Protein AF-A0A2J8X2G0-F1 (afdb_monomer_lite)

Foldseek 3Di:
DPPVVCVVPCPPCPPDPPPDDPPPPDDDDPVCVVVCVVVVVVVVVVVVVVVVVVPCPDDVVLVVVCVVCVVDVVSVVSD

InterPro domains:
  IPR009828 CYRIA/CYRIB, Rac1 binding domain [PF07159] (18-79)
  IPR039789 CYFIP-related Rac1 interactor [PTHR12422] (1-79)

Radius of gyration: 24.74 Å; chains: 1; bounding box: 42×37×65 Å

Sequence (79 aa):
MGNLLKVLTCTDLEQGPNFFLDFENAQPTESEKEIYNQVNVVLKDAEGILEDLQSYRGAGHEIREAIQHPADEKLQEKA

Structure (mmCIF, N/CA/C/O backbone):
data_AF-A0A2J8X2G0-F1
#
_entry.id   AF-A0A2J8X2G0-F1
#
loop_
_atom_site.group_PDB
_atom_site.id
_atom_site.type_symbol
_atom_site.label_atom_id
_atom_site.label_alt_id
_atom_site.label_comp_id
_atom_site.label_asym_id
_atom_site.label_entity_id
_atom_site.label_seq_id
_atom_site.pdbx_PDB_ins_code
_atom_site.Cartn_x
_atom_site.Cartn_y
_atom_site.Cartn_z
_atom_site.occupancy
_atom_site.B_iso_or_equiv
_atom_site.auth_seq_id
_atom_site.auth_comp_id
_atom_site.auth_asym_id
_atom_site.auth_atom_id
_atom_site.pdbx_PDB_model_num
ATOM 1 N N . MET A 1 1 ? -18.070 15.360 19.365 1.00 46.41 1 MET A N 1
ATOM 2 C CA . MET A 1 1 ? -16.765 15.362 18.660 1.00 46.41 1 MET A CA 1
ATOM 3 C C . MET A 1 1 ? -15.938 16.653 18.820 1.00 46.41 1 MET A C 1
ATOM 5 O O . MET A 1 1 ? -14.809 16.669 18.367 1.00 46.41 1 MET A O 1
ATOM 9 N N . GLY A 1 2 ? -16.417 17.715 19.496 1.00 42.47 2 GLY A N 1
ATOM 10 C CA . GLY A 1 2 ? -15.639 18.960 19.694 1.00 42.47 2 GLY A CA 1
ATOM 11 C C . GLY A 1 2 ? -14.723 19.005 20.931 1.00 42.47 2 GLY A C 1
ATOM 12 O O . GLY A 1 2 ? -13.812 19.826 20.980 1.00 42.47 2 GLY A O 1
ATOM 13 N N . ASN A 1 3 ? -14.933 18.126 21.919 1.00 55.84 3 ASN A N 1
ATOM 14 C CA . ASN A 1 3 ? -14.124 18.118 23.146 1.00 55.84 3 ASN A CA 1
ATOM 15 C C . ASN A 1 3 ? -12.725 17.531 22.933 1.00 55.84 3 ASN A C 1
ATOM 17 O O . ASN A 1 3 ? -11.765 18.070 23.462 1.00 55.84 3 ASN A O 1
ATOM 21 N N . LEU A 1 4 ? -12.596 16.473 22.128 1.00 56.47 4 LEU A N 1
ATOM 22 C CA . LEU A 1 4 ? -11.305 15.825 21.867 1.00 56.47 4 LEU A CA 1
ATOM 23 C C . LEU A 1 4 ? -10.364 16.719 21.048 1.00 56.47 4 LEU A C 1
ATOM 25 O O . LEU A 1 4 ? -9.181 16.793 21.355 1.00 56.47 4 LEU A O 1
ATOM 29 N N . LEU A 1 5 ? -10.893 17.468 20.072 1.00 50.94 5 LEU A N 1
ATOM 30 C CA . LEU A 1 5 ? -10.083 18.398 19.281 1.00 50.94 5 LEU A CA 1
ATOM 31 C C . LEU A 1 5 ? -9.511 19.528 20.151 1.00 50.94 5 LEU A C 1
ATOM 33 O O . LEU A 1 5 ? -8.330 19.822 20.053 1.00 50.94 5 LEU A O 1
ATOM 37 N N . LYS A 1 6 ? -10.324 20.092 21.061 1.00 53.00 6 LYS A N 1
ATOM 38 C CA . LYS A 1 6 ? -9.883 21.115 22.028 1.00 53.00 6 LYS A CA 1
ATOM 39 C C . LYS A 1 6 ? -8.791 20.622 22.979 1.00 53.00 6 LYS A C 1
ATOM 41 O O . LYS A 1 6 ? -8.004 21.434 23.443 1.00 53.00 6 LYS A O 1
ATOM 46 N N . VAL A 1 7 ? -8.758 19.325 23.277 1.00 53.41 7 VAL A N 1
ATOM 47 C CA . VAL A 1 7 ? -7.733 18.709 24.133 1.00 53.41 7 VAL A CA 1
ATOM 48 C C . VAL A 1 7 ? -6.442 18.462 23.348 1.00 53.41 7 VAL A C 1
ATOM 50 O O . VAL A 1 7 ? -5.369 18.745 23.864 1.00 53.41 7 VAL A O 1
ATOM 53 N N . LEU A 1 8 ? -6.537 18.014 22.090 1.00 52.25 8 LEU A N 1
ATOM 54 C CA . LEU A 1 8 ? -5.376 17.758 21.226 1.00 52.25 8 LEU A CA 1
ATOM 55 C C . LEU A 1 8 ? -4.668 19.039 20.750 1.00 52.25 8 LEU A C 1
ATOM 57 O O . LEU A 1 8 ? -3.463 19.017 20.531 1.00 52.25 8 LEU A O 1
ATOM 61 N N . THR A 1 9 ? -5.391 20.154 20.585 1.00 53.88 9 THR A N 1
ATOM 62 C CA . THR A 1 9 ? -4.821 21.435 20.119 1.00 53.88 9 THR A CA 1
ATOM 63 C C . THR A 1 9 ? -4.425 22.396 21.244 1.00 53.88 9 THR A C 1
ATOM 65 O O . THR A 1 9 ? -3.974 23.500 20.954 1.00 53.88 9 THR A O 1
ATOM 68 N N . CYS A 1 10 ? -4.621 22.035 22.517 1.00 48.00 10 CYS A N 1
ATOM 69 C CA . CYS A 1 10 ? -4.271 22.898 23.647 1.00 48.00 10 CYS A CA 1
ATOM 70 C C . CYS A 1 10 ? -2.787 22.737 24.005 1.00 48.00 10 CYS A C 1
ATOM 72 O O . CYS A 1 10 ? -2.421 21.933 24.856 1.00 48.00 10 CYS A O 1
ATOM 74 N N . THR A 1 11 ? -1.936 23.545 23.380 1.00 50.38 11 THR A N 1
ATOM 75 C CA . THR A 1 11 ? -0.524 23.741 23.751 1.00 50.38 11 THR A CA 1
ATOM 76 C C . THR A 1 11 ? -0.326 24.553 25.046 1.00 50.38 11 THR A C 1
ATOM 78 O O . THR A 1 11 ? 0.811 24.809 25.419 1.00 50.38 11 THR A O 1
ATOM 81 N N . ASP A 1 12 ? -1.404 24.936 25.750 1.00 49.78 12 ASP A N 1
ATOM 82 C CA . ASP A 1 12 ? -1.402 25.921 26.853 1.00 49.78 12 ASP A CA 1
ATOM 83 C C . ASP A 1 12 ? -1.804 25.363 28.236 1.00 49.78 12 ASP A C 1
ATOM 85 O O . ASP A 1 12 ? -2.209 26.111 29.127 1.00 49.78 12 ASP A O 1
ATOM 89 N N . LEU A 1 13 ? -1.721 24.050 28.462 1.00 52.06 13 LEU A N 1
ATOM 90 C CA . LEU A 1 13 ? -1.879 23.485 29.807 1.00 52.06 13 LEU A CA 1
ATOM 91 C C . LEU A 1 13 ? -0.558 22.876 30.267 1.00 52.06 13 LEU A C 1
ATOM 93 O O . LEU A 1 13 ? -0.332 21.680 30.115 1.00 52.06 13 LEU A O 1
ATOM 97 N N . GLU A 1 14 ? 0.284 23.696 30.900 1.00 53.22 14 GLU A N 1
ATOM 98 C CA . GLU A 1 14 ? 1.558 23.281 31.517 1.00 53.22 14 GLU A CA 1
ATOM 99 C C . GLU A 1 14 ? 1.395 22.163 32.580 1.00 53.22 14 GLU A C 1
ATOM 101 O O . GLU A 1 14 ? 2.381 21.577 33.020 1.00 53.22 14 GLU A O 1
ATOM 106 N N . GLN A 1 15 ? 0.157 21.844 32.990 1.00 50.81 15 GLN A N 1
ATOM 107 C CA . GLN A 1 15 ? -0.220 20.797 33.957 1.00 50.81 15 GLN A CA 1
ATOM 108 C C . GLN A 1 15 ? -1.585 20.140 33.606 1.00 50.81 15 GLN A C 1
ATOM 110 O O . GLN A 1 15 ? -2.407 19.878 34.486 1.00 50.81 15 GLN A O 1
ATOM 115 N N . GLY A 1 16 ? -1.907 19.938 32.323 1.00 48.81 16 GLY A N 1
ATOM 116 C CA . GLY A 1 16 ? -3.126 19.216 31.915 1.00 48.81 16 GLY A CA 1
ATOM 117 C C . GLY A 1 16 ? -2.966 17.692 32.047 1.00 48.81 16 GLY A C 1
ATOM 118 O O . GLY A 1 16 ? -1.847 17.204 31.897 1.00 48.81 16 GLY A O 1
ATOM 119 N N . PRO A 1 17 ? -4.032 16.906 32.319 1.00 51.81 17 PRO A N 1
ATOM 120 C CA . PRO A 1 17 ? -3.917 15.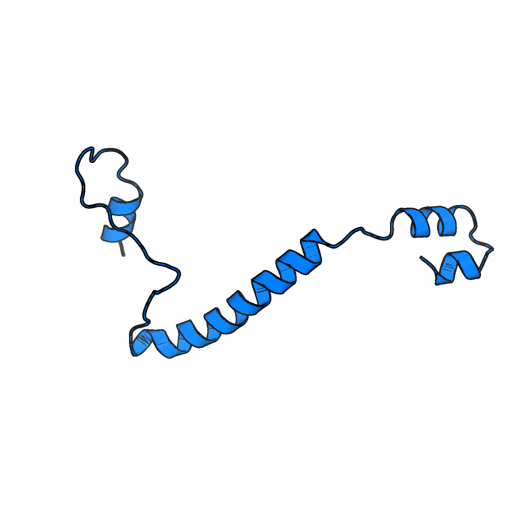450 32.346 1.00 51.81 17 PRO A CA 1
ATOM 121 C C . PRO A 1 17 ? -3.369 14.961 31.002 1.00 51.81 17 PRO A C 1
ATOM 123 O O . PRO A 1 17 ? -3.961 15.216 29.955 1.00 51.81 17 PRO A O 1
ATOM 126 N N . ASN A 1 18 ? -2.224 14.278 31.041 1.00 50.97 18 ASN A N 1
ATOM 127 C CA . ASN A 1 18 ? -1.633 13.643 29.870 1.00 50.97 18 ASN A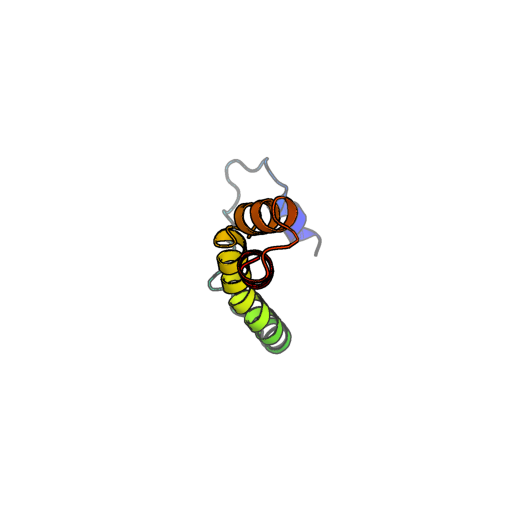 CA 1
ATOM 128 C C . ASN A 1 18 ? -2.584 12.540 29.394 1.00 50.97 18 ASN A C 1
ATOM 130 O O . ASN A 1 18 ? -2.612 11.443 29.952 1.00 50.97 18 ASN A O 1
ATOM 134 N N . PHE A 1 19 ? -3.399 12.844 28.386 1.00 54.31 19 PHE A N 1
ATOM 135 C CA . PHE A 1 19 ? -4.206 11.845 27.702 1.00 54.31 19 PHE A CA 1
ATOM 136 C C . PHE A 1 19 ? -3.275 11.000 26.840 1.00 54.31 19 PHE A C 1
ATOM 138 O O . PHE A 1 19 ? -2.896 11.394 25.740 1.00 54.31 19 PHE A O 1
ATOM 145 N N . PHE A 1 20 ? -2.884 9.843 27.363 1.00 50.38 20 PHE A N 1
ATOM 146 C CA . PHE A 1 20 ? -2.182 8.845 26.575 1.00 50.38 20 PHE A CA 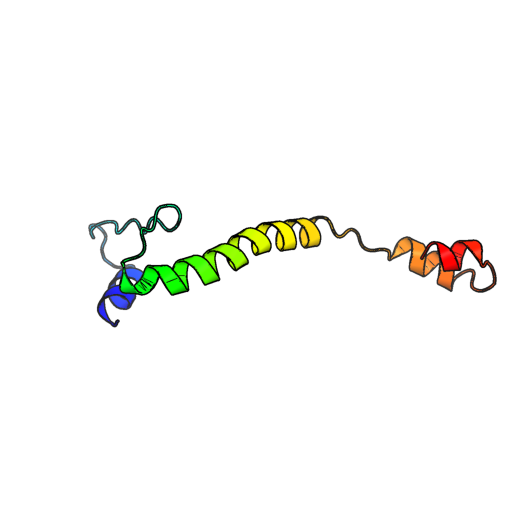1
ATOM 147 C C . PHE A 1 20 ? -3.216 8.086 25.741 1.00 50.38 20 PHE A C 1
ATOM 149 O O . PHE A 1 20 ? -4.025 7.323 26.270 1.00 50.38 20 PHE A O 1
ATOM 156 N N . LEU A 1 21 ? -3.236 8.364 24.440 1.00 53.28 21 LEU A N 1
ATOM 157 C CA . LEU A 1 21 ? -4.015 7.601 23.474 1.00 53.28 21 LEU A CA 1
ATOM 158 C C . LEU A 1 21 ? -3.173 6.402 23.059 1.00 53.28 21 LEU A C 1
ATOM 160 O O . LEU A 1 21 ? -2.267 6.518 22.236 1.00 53.28 21 LEU A O 1
ATOM 164 N N . ASP A 1 22 ? -3.461 5.262 23.676 1.00 56.34 22 ASP A N 1
ATOM 165 C CA . ASP A 1 22 ? -2.857 3.994 23.301 1.00 56.34 22 ASP A CA 1
ATOM 166 C C . ASP A 1 22 ? -3.545 3.467 22.036 1.00 56.34 22 ASP A C 1
ATOM 168 O O . ASP A 1 22 ? -4.560 2.770 22.091 1.00 56.34 22 ASP A O 1
ATOM 172 N N . PHE A 1 23 ? -3.019 3.877 20.882 1.00 55.28 23 PHE A N 1
ATOM 173 C CA . PHE A 1 23 ? -3.476 3.385 19.585 1.00 55.28 23 PHE A CA 1
ATOM 174 C C . PHE A 1 23 ? -3.080 1.921 19.340 1.00 55.28 23 PHE A C 1
ATOM 176 O O . PHE A 1 23 ? -3.704 1.282 18.496 1.00 55.28 23 PHE A O 1
ATOM 183 N N . GLU A 1 24 ? -2.105 1.375 20.078 1.00 54.75 24 GLU A N 1
ATOM 184 C CA . GLU A 1 24 ? -1.705 -0.031 19.951 1.00 54.75 24 GLU A CA 1
ATOM 185 C C . GLU A 1 24 ? -2.665 -0.974 20.690 1.00 54.75 24 GLU A C 1
ATOM 187 O O . GLU A 1 24 ? -3.017 -2.024 20.158 1.00 54.75 24 GLU A O 1
ATOM 192 N N . ASN A 1 25 ? -3.148 -0.597 21.881 1.00 62.38 25 ASN A N 1
ATOM 193 C CA . ASN A 1 25 ? -4.066 -1.417 22.690 1.00 62.38 25 ASN A CA 1
ATOM 194 C C . ASN A 1 25 ? -5.516 -0.906 22.710 1.00 62.38 25 ASN A C 1
ATOM 196 O O . ASN A 1 25 ? -6.291 -1.275 23.601 1.00 62.38 25 ASN A O 1
ATOM 200 N N . ALA A 1 26 ? -5.911 -0.062 21.754 1.00 67.25 26 ALA A N 1
ATOM 201 C CA . ALA A 1 26 ? -7.275 0.451 21.665 1.00 67.25 26 ALA A CA 1
ATOM 202 C C . ALA A 1 26 ? -8.291 -0.706 21.583 1.00 67.25 26 ALA A C 1
ATOM 204 O O . ALA A 1 26 ? -8.332 -1.448 20.601 1.00 67.25 26 ALA A O 1
ATOM 205 N N . GLN A 1 27 ? -9.129 -0.859 22.614 1.00 69.06 27 GLN A N 1
ATOM 206 C CA . GLN A 1 27 ? -10.200 -1.854 22.613 1.00 69.06 27 GLN A CA 1
ATOM 207 C C . GLN A 1 27 ? -11.455 -1.275 21.951 1.00 69.06 27 GLN A C 1
ATOM 209 O O . GLN A 1 27 ? -12.013 -0.306 22.473 1.00 69.06 27 GLN A O 1
ATOM 214 N N . PRO A 1 28 ? -11.931 -1.854 20.834 1.00 75.06 28 PRO A N 1
ATOM 215 C CA . PRO A 1 28 ? -13.150 -1.383 20.197 1.00 75.06 28 PRO A CA 1
ATOM 216 C C . PRO A 1 28 ? -14.362 -1.659 21.089 1.00 75.06 28 PRO A C 1
ATOM 218 O O . PRO A 1 28 ? -14.480 -2.731 21.691 1.00 75.06 28 PRO A O 1
ATOM 221 N N . THR A 1 29 ? -15.303 -0.716 21.129 1.00 83.50 29 THR A N 1
ATOM 222 C CA . THR A 1 29 ? -16.628 -0.972 21.709 1.00 83.50 29 THR A CA 1
ATOM 223 C C . THR A 1 29 ? -17.402 -1.986 20.856 1.00 83.50 29 THR A C 1
ATOM 225 O O . THR A 1 29 ? -17.063 -2.212 19.692 1.00 83.50 29 THR A O 1
ATOM 228 N N . GLU A 1 30 ? -18.462 -2.609 21.389 1.00 81.94 30 GLU A N 1
ATOM 229 C CA . GLU A 1 30 ? -19.266 -3.581 20.618 1.00 81.94 30 GLU A CA 1
ATOM 230 C C . GLU A 1 30 ? -19.791 -3.002 19.297 1.00 81.94 30 GLU A C 1
ATOM 232 O O . GLU A 1 30 ? -19.775 -3.692 18.280 1.00 81.94 30 GLU A O 1
ATOM 237 N N . SER A 1 31 ? -20.178 -1.724 19.291 1.00 85.19 31 SER A N 1
ATOM 238 C CA . SER A 1 31 ? -20.627 -1.011 18.092 1.00 85.19 31 SER A CA 1
ATOM 239 C C . SER A 1 31 ? -19.518 -0.750 17.069 1.00 85.19 31 SER A C 1
ATOM 241 O O . SER A 1 31 ? -19.800 -0.629 15.882 1.00 85.19 31 SER A O 1
ATOM 243 N N . GLU A 1 32 ? -18.262 -0.650 17.506 1.00 81.00 32 GLU A N 1
ATOM 244 C CA . GLU A 1 32 ? -17.117 -0.321 16.646 1.00 81.00 32 GLU A CA 1
ATOM 245 C C . GLU A 1 32 ? -16.371 -1.566 16.163 1.00 81.00 32 GLU A C 1
ATOM 247 O O . GLU A 1 32 ? -15.609 -1.492 15.205 1.00 81.00 32 GLU A O 1
ATOM 252 N N . LYS A 1 33 ? -16.597 -2.719 16.799 1.00 82.69 33 LYS A N 1
ATOM 253 C CA . LYS A 1 33 ? -15.838 -3.958 16.595 1.00 82.69 33 LYS A CA 1
ATOM 254 C C . LYS A 1 33 ? -15.846 -4.458 15.152 1.00 82.69 33 LYS A C 1
ATOM 256 O O . LYS A 1 33 ? -14.828 -4.950 14.673 1.00 82.69 33 LYS A O 1
ATOM 261 N N . GLU A 1 34 ? -16.970 -4.319 14.452 1.00 86.25 34 GLU A N 1
ATOM 262 C CA . GLU A 1 34 ? -17.076 -4.710 13.042 1.00 86.25 34 GLU A CA 1
ATOM 263 C C . GLU A 1 34 ? -16.175 -3.845 12.149 1.00 86.25 34 GLU A C 1
ATOM 265 O O . GLU A 1 34 ? -15.357 -4.372 11.395 1.00 86.25 34 GLU A O 1
ATOM 270 N N . ILE A 1 35 ? -16.273 -2.521 12.294 1.00 85.75 35 ILE A N 1
ATOM 271 C CA . ILE A 1 35 ? -15.482 -1.548 11.529 1.00 85.75 35 ILE A CA 1
ATOM 272 C C . ILE A 1 35 ? -14.003 -1.667 11.899 1.00 85.75 35 ILE A C 1
ATOM 274 O O . ILE A 1 35 ? -13.146 -1.710 11.021 1.00 85.75 35 ILE A O 1
ATOM 278 N N . TYR A 1 36 ? -13.703 -1.786 13.193 1.00 83.25 36 TYR A N 1
ATOM 279 C CA . TYR A 1 36 ? -12.352 -1.974 13.704 1.00 83.25 36 TYR A CA 1
ATOM 280 C C . TYR A 1 36 ? -11.695 -3.203 13.079 1.00 83.25 36 TYR A C 1
ATOM 282 O O . TYR A 1 36 ? -10.577 -3.107 12.590 1.00 83.25 36 TYR A O 1
ATOM 290 N N . ASN A 1 37 ? -12.389 -4.343 13.022 1.00 84.75 37 ASN A N 1
ATOM 291 C CA . ASN A 1 37 ? -11.837 -5.553 12.416 1.00 84.75 37 ASN A CA 1
ATOM 292 C C . ASN A 1 37 ? -11.572 -5.386 10.915 1.00 84.75 37 ASN A C 1
ATOM 294 O O . ASN A 1 37 ? -10.520 -5.811 10.447 1.00 84.75 37 ASN A O 1
ATOM 298 N N . GLN A 1 38 ? -12.485 -4.752 10.171 1.00 84.75 38 GLN A N 1
ATOM 299 C CA . GLN A 1 38 ? -12.284 -4.495 8.739 1.00 84.75 38 GLN A CA 1
ATOM 300 C C . GLN A 1 38 ? -11.066 -3.597 8.495 1.00 84.75 38 GLN A C 1
ATOM 302 O O . GLN A 1 38 ? -10.221 -3.908 7.658 1.00 84.75 38 GLN A O 1
ATOM 307 N N . VAL A 1 39 ? -10.946 -2.510 9.257 1.00 85.62 39 VAL A N 1
ATOM 308 C CA . VAL A 1 39 ? -9.832 -1.563 9.133 1.00 85.62 39 VAL A CA 1
ATOM 309 C C . VAL A 1 39 ? -8.516 -2.191 9.594 1.00 85.62 39 VAL A C 1
ATOM 311 O O . VAL A 1 39 ? -7.492 -2.001 8.946 1.00 85.62 39 VAL A O 1
ATOM 314 N N . ASN A 1 40 ? -8.530 -2.985 10.665 1.00 82.31 40 ASN A N 1
ATOM 315 C CA . ASN A 1 40 ? -7.332 -3.622 11.208 1.00 82.31 40 ASN A CA 1
ATOM 316 C C . ASN A 1 40 ? -6.710 -4.635 10.234 1.00 82.31 40 ASN A C 1
ATOM 318 O O . ASN A 1 40 ? -5.494 -4.780 10.204 1.00 82.31 40 ASN A O 1
ATOM 322 N N . VAL A 1 41 ? -7.517 -5.317 9.412 1.00 86.88 41 VAL A N 1
ATOM 323 C CA . VAL A 1 41 ? -6.987 -6.176 8.337 1.00 86.88 41 VAL A CA 1
ATOM 324 C C . VAL A 1 41 ? -6.178 -5.344 7.341 1.00 86.88 41 VAL A C 1
ATOM 326 O O . VAL A 1 41 ? -5.028 -5.666 7.071 1.00 86.88 41 VAL A O 1
ATOM 329 N N . VAL A 1 42 ? -6.736 -4.225 6.873 1.00 88.38 42 VAL A N 1
ATOM 330 C CA . VAL A 1 42 ? -6.058 -3.334 5.916 1.00 88.38 42 VAL A CA 1
ATOM 331 C C . VAL A 1 42 ? -4.801 -2.705 6.520 1.00 88.38 42 VAL A C 1
ATOM 333 O O . VAL A 1 42 ? -3.786 -2.586 5.839 1.00 88.38 42 VAL A O 1
ATOM 336 N N . LEU A 1 43 ? -4.847 -2.308 7.794 1.00 83.88 43 LEU A N 1
ATOM 337 C CA . LEU A 1 43 ? -3.695 -1.715 8.478 1.00 83.88 43 LEU A CA 1
ATOM 338 C C . LEU A 1 43 ? -2.540 -2.705 8.649 1.00 83.88 43 LEU A C 1
ATOM 340 O O . LEU A 1 43 ? -1.391 -2.306 8.492 1.00 83.88 43 LEU A O 1
ATOM 344 N N . LYS A 1 44 ? -2.830 -3.985 8.910 1.00 84.06 44 LYS A N 1
ATOM 345 C CA . LYS A 1 44 ? -1.794 -5.027 8.973 1.00 84.06 44 LYS A CA 1
ATOM 346 C C . LYS A 1 44 ? -1.102 -5.233 7.631 1.00 84.06 44 LYS A C 1
ATOM 348 O O . LYS A 1 44 ? 0.114 -5.380 7.590 1.00 84.06 44 LYS A O 1
ATOM 353 N N . ASP A 1 45 ? -1.860 -5.202 6.541 1.00 86.62 45 ASP A N 1
ATOM 354 C CA . ASP A 1 45 ? -1.289 -5.332 5.200 1.00 86.62 45 ASP A CA 1
ATOM 355 C C . ASP A 1 45 ? -0.485 -4.079 4.805 1.00 86.62 45 ASP A C 1
ATOM 357 O O . ASP A 1 45 ? 0.498 -4.172 4.071 1.00 86.62 45 ASP A O 1
ATOM 361 N N . ALA A 1 46 ? -0.859 -2.903 5.321 1.00 84.56 46 ALA A N 1
ATOM 362 C CA . ALA A 1 46 ? -0.201 -1.637 5.004 1.00 84.56 46 ALA A CA 1
ATOM 363 C C . ALA A 1 46 ? 1.276 -1.587 5.431 1.00 84.56 46 ALA A C 1
ATOM 365 O O . ALA A 1 46 ? 2.078 -0.974 4.725 1.00 84.56 46 ALA A O 1
ATOM 366 N N . GLU A 1 47 ? 1.654 -2.238 6.537 1.00 83.12 47 GLU A N 1
ATOM 367 C CA . GLU A 1 47 ? 3.066 -2.347 6.937 1.00 83.12 47 GLU A CA 1
ATOM 368 C C . GLU A 1 47 ? 3.885 -3.128 5.903 1.00 83.12 47 GLU A C 1
ATOM 370 O O . GLU A 1 47 ? 4.967 -2.685 5.518 1.00 83.12 47 GLU A O 1
ATOM 375 N N . GLY A 1 48 ? 3.337 -4.229 5.378 1.00 88.94 48 GLY A N 1
ATOM 376 C CA . GLY A 1 48 ? 3.973 -4.996 4.304 1.00 88.94 48 GLY A CA 1
ATOM 377 C C . GLY A 1 48 ? 4.144 -4.169 3.029 1.00 88.94 48 GLY A C 1
ATOM 378 O O . GLY A 1 48 ? 5.226 -4.132 2.453 1.00 88.94 48 GLY A O 1
ATOM 379 N N . ILE A 1 49 ? 3.114 -3.411 2.638 1.00 91.75 49 ILE A N 1
ATOM 380 C CA . ILE A 1 49 ? 3.189 -2.510 1.477 1.00 91.75 49 ILE A CA 1
ATOM 381 C C . ILE A 1 49 ? 4.260 -1.424 1.658 1.00 91.75 49 ILE A C 1
ATOM 383 O O . ILE A 1 49 ? 4.941 -1.053 0.699 1.00 91.75 49 ILE A O 1
ATOM 387 N N . LEU A 1 50 ? 4.419 -0.893 2.872 1.00 90.75 50 LEU A N 1
ATOM 388 C CA . LEU A 1 50 ? 5.464 0.086 3.173 1.00 90.75 50 LEU A CA 1
ATOM 389 C C . LEU A 1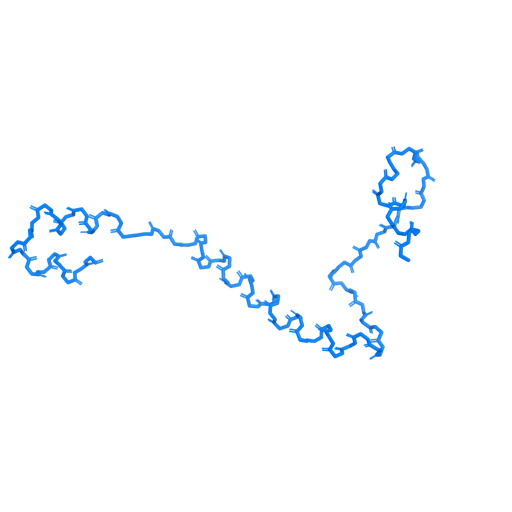 50 ? 6.864 -0.530 3.088 1.00 90.75 50 LEU A C 1
ATOM 391 O O . LEU A 1 50 ? 7.766 0.111 2.547 1.00 90.75 50 LEU A O 1
ATOM 395 N N . GLU A 1 51 ? 7.045 -1.761 3.567 1.00 90.69 51 GLU A N 1
ATOM 396 C CA . GLU A 1 51 ? 8.312 -2.490 3.453 1.00 90.69 51 GLU A CA 1
ATOM 397 C C . GLU A 1 51 ? 8.662 -2.791 1.986 1.00 90.69 51 GLU A C 1
ATOM 399 O O . GLU A 1 51 ? 9.792 -2.547 1.546 1.00 90.69 51 GLU A O 1
ATOM 404 N N . ASP A 1 52 ? 7.681 -3.226 1.193 1.00 93.06 52 ASP A N 1
ATOM 405 C CA . ASP A 1 52 ? 7.833 -3.444 -0.249 1.00 93.06 52 ASP A CA 1
ATOM 406 C C . ASP A 1 52 ? 8.239 -2.149 -0.966 1.00 93.06 52 ASP A C 1
ATOM 408 O O . ASP A 1 52 ? 9.153 -2.135 -1.795 1.00 93.06 52 ASP A O 1
ATOM 412 N N . LEU A 1 53 ? 7.614 -1.023 -0.611 1.00 91.81 53 LEU A N 1
ATOM 413 C CA . LEU A 1 53 ? 7.956 0.277 -1.180 1.00 91.81 53 LEU A CA 1
ATOM 414 C C . LEU A 1 53 ? 9.358 0.739 -0.760 1.00 91.81 53 LEU A C 1
ATOM 416 O O . LEU A 1 53 ? 10.097 1.287 -1.578 1.00 91.81 53 LEU A O 1
ATOM 420 N N . GLN A 1 54 ? 9.740 0.522 0.499 1.00 87.94 54 GLN A N 1
ATOM 421 C CA . GLN A 1 54 ? 11.058 0.898 1.008 1.00 87.94 54 GLN A CA 1
ATOM 422 C C . GLN A 1 54 ? 12.175 0.039 0.399 1.00 87.94 54 GLN A C 1
ATOM 424 O O . GLN A 1 54 ? 13.289 0.523 0.185 1.00 87.94 54 GLN A O 1
ATOM 429 N N . SER A 1 55 ? 11.884 -1.228 0.105 1.00 92.19 55 SER A N 1
ATOM 430 C CA . SER A 1 55 ? 12.816 -2.161 -0.528 1.00 92.19 55 SER A CA 1
ATOM 431 C C . SER A 1 55 ? 12.847 -2.059 -2.058 1.00 92.19 55 SER A C 1
ATOM 433 O O . SER A 1 55 ? 13.741 -2.637 -2.688 1.00 92.19 55 SER A O 1
ATOM 435 N N . TYR A 1 56 ? 11.947 -1.280 -2.668 1.00 93.25 56 TYR A N 1
ATOM 436 C CA . TYR A 1 56 ? 11.904 -1.062 -4.110 1.00 93.25 56 TYR A CA 1
ATOM 437 C C . TYR A 1 56 ? 13.159 -0.327 -4.610 1.00 93.25 56 TYR A C 1
ATOM 439 O O . TYR A 1 56 ? 13.261 0.899 -4.592 1.00 93.25 56 TYR A O 1
ATOM 447 N N . ARG A 1 57 ? 14.140 -1.093 -5.103 1.00 89.25 57 ARG A N 1
ATOM 448 C CA . ARG A 1 57 ? 15.396 -0.562 -5.670 1.00 89.25 57 ARG A CA 1
ATOM 449 C C . ARG A 1 57 ? 15.227 0.051 -7.064 1.00 89.25 57 ARG A C 1
ATOM 451 O O . ARG A 1 57 ? 16.086 0.816 -7.502 1.00 89.25 57 ARG A O 1
ATOM 458 N N . GLY A 1 58 ? 14.125 -0.274 -7.742 1.00 90.69 58 GLY A N 1
ATOM 459 C CA . GLY A 1 58 ? 13.897 0.039 -9.151 1.00 90.69 58 GLY A CA 1
ATOM 460 C C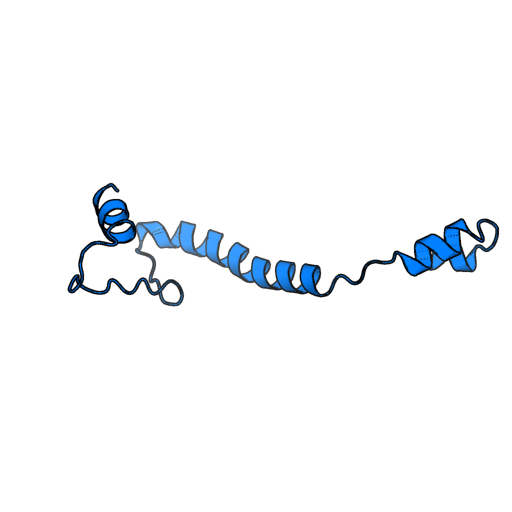 . GLY A 1 58 ? 14.779 -0.778 -10.104 1.00 90.69 58 GLY A C 1
ATOM 461 O O . GLY A 1 58 ? 15.685 -1.485 -9.677 1.00 90.69 58 GLY A O 1
ATOM 462 N N . ALA A 1 59 ? 14.510 -0.649 -11.405 1.00 93.56 59 ALA A N 1
ATOM 463 C CA . ALA A 1 59 ? 15.224 -1.332 -12.497 1.00 93.56 59 ALA A CA 1
ATOM 464 C C . ALA A 1 59 ? 15.890 -0.331 -13.464 1.00 93.56 59 ALA A C 1
ATOM 466 O O . ALA A 1 59 ? 16.014 -0.542 -14.668 1.00 93.56 59 ALA A O 1
ATOM 467 N N . GLY A 1 60 ? 16.251 0.853 -12.958 1.00 92.62 60 GLY A N 1
ATOM 468 C CA . GLY A 1 60 ? 16.697 1.960 -13.807 1.00 92.62 60 GLY A CA 1
ATOM 469 C C . GLY A 1 60 ? 18.023 1.702 -14.528 1.00 92.62 60 GLY A C 1
ATOM 470 O O . GLY A 1 60 ? 18.289 2.339 -15.547 1.00 92.62 60 GLY A O 1
ATOM 471 N N . HIS A 1 61 ? 18.866 0.810 -14.007 1.00 90.50 61 HIS A N 1
ATOM 472 C CA . HIS A 1 61 ? 20.128 0.449 -14.647 1.00 90.50 61 HIS A CA 1
ATOM 473 C C . HIS A 1 61 ? 19.879 -0.484 -15.833 1.00 90.50 61 HIS A C 1
ATOM 475 O O . HIS A 1 61 ? 20.305 -0.177 -16.944 1.00 90.50 61 HIS A O 1
ATOM 481 N N . GLU A 1 62 ? 19.105 -1.539 -15.605 1.00 91.62 62 GLU A N 1
ATOM 482 C CA . GLU A 1 62 ? 18.703 -2.538 -16.587 1.00 91.62 62 GLU A CA 1
ATOM 483 C C . GLU A 1 62 ? 17.952 -1.879 -17.751 1.00 91.62 62 GLU A C 1
ATOM 485 O O . GLU A 1 62 ? 18.320 -2.062 -18.909 1.00 91.62 62 GLU A O 1
ATOM 490 N N . ILE A 1 63 ? 16.998 -0.989 -17.450 1.00 93.50 63 ILE A N 1
ATOM 491 C CA . ILE A 1 63 ? 16.261 -0.221 -18.465 1.00 93.50 63 ILE A CA 1
ATOM 492 C C . ILE A 1 63 ? 17.204 0.648 -19.312 1.00 93.50 63 ILE A C 1
ATOM 494 O O . ILE A 1 63 ? 17.039 0.747 -20.529 1.00 93.50 63 ILE A O 1
ATOM 498 N N . ARG A 1 64 ? 18.213 1.294 -18.707 1.00 93.88 64 ARG A N 1
ATOM 499 C CA . ARG A 1 64 ? 19.180 2.107 -19.468 1.00 93.88 64 ARG A CA 1
ATOM 500 C C . ARG A 1 64 ? 20.051 1.251 -20.379 1.00 93.88 64 ARG A C 1
ATOM 502 O O . ARG A 1 64 ? 20.306 1.680 -21.501 1.00 93.88 64 ARG A O 1
ATOM 509 N N . GLU A 1 65 ? 20.509 0.091 -19.912 1.00 91.50 65 GLU A N 1
ATOM 510 C CA . GLU A 1 65 ? 21.309 -0.828 -20.729 1.00 91.50 65 GLU A CA 1
ATOM 511 C C . GLU A 1 65 ? 20.499 -1.377 -21.905 1.00 91.50 65 GLU A C 1
ATOM 513 O O . GLU A 1 65 ? 20.978 -1.352 -23.039 1.00 91.50 65 GLU A O 1
ATOM 518 N N . ALA A 1 66 ? 19.243 -1.762 -21.670 1.00 93.50 66 ALA A N 1
ATOM 519 C CA . ALA A 1 66 ? 18.331 -2.196 -22.721 1.00 93.50 66 ALA A CA 1
ATOM 520 C C . ALA A 1 66 ? 18.110 -1.101 -23.781 1.00 93.50 66 ALA A C 1
ATOM 522 O O . ALA A 1 66 ? 18.194 -1.363 -24.980 1.00 93.50 66 ALA A O 1
ATOM 523 N N . ILE A 1 67 ? 17.905 0.155 -23.370 1.00 92.94 67 ILE A N 1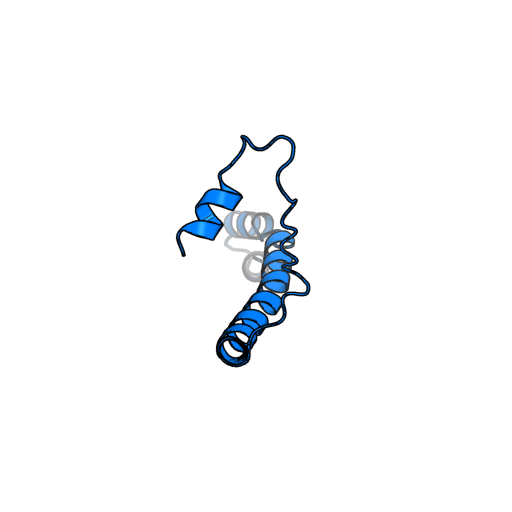
ATOM 524 C CA . ILE A 1 67 ? 17.736 1.275 -24.312 1.00 92.94 67 ILE A CA 1
ATOM 525 C C . ILE A 1 67 ? 19.019 1.549 -25.112 1.00 92.94 67 ILE A C 1
ATOM 527 O O . ILE A 1 67 ? 18.943 1.880 -26.295 1.00 92.94 67 ILE A O 1
ATOM 531 N N . GLN A 1 68 ? 20.196 1.435 -24.488 1.00 93.00 68 GLN A N 1
ATOM 532 C CA . GLN A 1 68 ? 21.481 1.637 -25.172 1.00 93.00 68 GLN A CA 1
ATOM 533 C C . GLN A 1 68 ? 21.805 0.509 -26.160 1.00 93.00 68 GLN A C 1
ATOM 535 O O . GLN A 1 68 ? 22.480 0.751 -27.163 1.00 93.00 68 GLN A O 1
ATOM 540 N N . HIS A 1 69 ? 21.285 -0.696 -25.915 1.00 91.88 69 HIS A N 1
ATOM 541 C CA . HIS A 1 69 ? 21.507 -1.885 -26.734 1.00 91.88 69 HIS A CA 1
ATOM 542 C C . HIS A 1 69 ? 20.177 -2.517 -27.191 1.00 91.88 69 HIS A C 1
ATOM 544 O O . HIS A 1 69 ? 19.864 -3.652 -26.831 1.00 91.88 69 HIS A O 1
ATOM 550 N N . PRO A 1 70 ? 19.395 -1.822 -28.043 1.00 89.50 70 PRO A N 1
ATOM 551 C CA . PRO A 1 70 ? 18.035 -2.235 -28.404 1.00 89.50 70 PRO A CA 1
ATOM 552 C C . PRO A 1 70 ? 17.974 -3.511 -29.257 1.00 89.50 70 PRO A C 1
ATOM 554 O O . PRO A 1 70 ? 16.924 -4.134 -29.358 1.00 89.50 70 PRO A O 1
ATOM 557 N N . ALA A 1 71 ? 19.084 -3.892 -29.894 1.00 92.62 71 ALA A N 1
ATOM 558 C CA . ALA A 1 71 ? 19.183 -5.112 -30.693 1.00 92.62 71 ALA A CA 1
ATOM 559 C C . ALA A 1 71 ? 19.614 -6.345 -29.873 1.00 92.62 71 ALA A C 1
ATOM 561 O O . ALA A 1 71 ? 19.641 -7.447 -30.416 1.00 92.62 71 ALA A O 1
ATOM 562 N N . ASP A 1 72 ? 19.984 -6.172 -28.599 1.00 91.94 72 ASP A N 1
ATOM 563 C CA . ASP A 1 72 ? 20.356 -7.278 -27.716 1.00 91.94 72 ASP A CA 1
ATOM 564 C C . ASP A 1 72 ? 19.127 -7.760 -26.935 1.00 91.94 72 ASP A C 1
ATOM 566 O O . ASP A 1 72 ? 18.752 -7.180 -25.913 1.00 91.94 72 ASP A O 1
ATOM 570 N N . GLU A 1 73 ? 18.494 -8.831 -27.424 1.00 91.12 73 GLU A N 1
ATOM 571 C CA . GLU A 1 73 ? 17.304 -9.439 -26.809 1.00 91.12 73 GLU A CA 1
ATOM 572 C C . GLU A 1 73 ? 17.531 -9.845 -25.348 1.00 91.12 73 GLU A C 1
ATOM 574 O O . GLU A 1 73 ? 16.617 -9.728 -24.536 1.00 91.12 73 GLU A O 1
ATOM 579 N N . LYS A 1 74 ? 18.755 -10.237 -24.966 1.00 91.25 74 LYS A N 1
ATOM 580 C CA . LYS A 1 74 ? 19.040 -10.634 -23.579 1.00 91.25 74 LYS A CA 1
ATOM 581 C C . LYS A 1 74 ? 18.989 -9.454 -22.619 1.00 91.25 74 LYS A C 1
ATOM 583 O O . LYS A 1 74 ? 18.657 -9.636 -21.451 1.00 91.25 74 LYS A O 1
ATOM 588 N N . LEU A 1 75 ? 19.351 -8.261 -23.090 1.00 87.75 75 LEU A N 1
ATOM 589 C CA . LEU A 1 75 ? 19.256 -7.038 -22.297 1.00 87.75 75 LEU A CA 1
ATOM 590 C C . LEU A 1 75 ? 17.817 -6.515 -22.250 1.00 87.75 75 LEU A C 1
ATOM 592 O O . LEU A 1 75 ? 17.439 -5.944 -21.233 1.00 87.75 75 LEU A O 1
ATOM 596 N N . GLN A 1 76 ? 17.002 -6.777 -23.280 1.00 86.75 76 GLN A N 1
ATOM 597 C CA . GLN A 1 76 ? 15.568 -6.456 -23.253 1.00 86.75 76 GLN A CA 1
ATOM 598 C C . GLN A 1 76 ? 14.785 -7.347 -22.284 1.00 86.75 76 GLN A C 1
ATOM 600 O O . GLN A 1 76 ? 13.935 -6.845 -21.566 1.00 86.75 76 GLN A O 1
ATOM 605 N N . GLU A 1 77 ? 15.067 -8.652 -22.236 1.00 90.31 77 GLU A N 1
ATOM 606 C CA . GLU A 1 77 ? 14.376 -9.579 -21.322 1.00 90.31 77 GLU A CA 1
ATOM 607 C C . GLU A 1 77 ? 14.736 -9.358 -19.846 1.00 90.31 77 GLU A C 1
ATOM 609 O O . GLU A 1 77 ? 14.005 -9.780 -18.951 1.00 90.31 77 GLU A O 1
ATOM 614 N N . LYS A 1 78 ? 15.893 -8.743 -19.589 1.00 85.19 78 LYS A N 1
ATOM 615 C CA . LYS A 1 78 ? 16.419 -8.512 -18.241 1.00 85.19 78 LYS A CA 1
ATOM 616 C C . LYS A 1 78 ? 15.910 -7.208 -17.609 1.00 85.19 78 LYS A C 1
ATOM 618 O O . LYS A 1 78 ? 16.010 -7.070 -16.390 1.00 85.19 78 LYS A O 1
ATOM 623 N N . ALA A 1 79 ? 15.433 -6.267 -18.422 1.00 77.12 79 ALA A N 1
ATOM 624 C CA . ALA A 1 79 ? 14.906 -4.969 -17.996 1.00 77.12 79 ALA A CA 1
ATOM 625 C C . ALA A 1 79 ? 13.401 -5.025 -17.714 1.00 77.12 79 ALA A C 1
ATOM 627 O O . ALA A 1 79 ? 12.977 -4.321 -16.769 1.00 77.12 79 ALA A O 1
#

Secondary structure (DSSP, 8-state):
-HHHHHHHT-TT-TT-------SSS-PPPTTTHHHHHHHHHHHHHHHHHHHHHHH---SHHHHHHHHH-TT-HHHHHH-

pLDDT: mean 76.27, std 17.13, range [42.47, 93.88]

Organism: Pongo abelii (NCBI:txid9601)